Protein AF-A0A7S3WXL8-F1 (afdb_monomer)

Secondary structure (DSSP, 8-state):
-HHHHHHHHHHHHTT--HHHHTTEEEEE--------S-S----S-------TT-GGGGTTEEEEE-PPTTGGGTS-HHHHHHHHHHHHHHHHHHHHHHHHHHHHHHHHHTSS--

Sequence (114 aa):
GQLTLSLHEVLVDAGISKDHASRFSFELLPAAPTQPAGSVQLLAGQDVPLDSANVRAFNSLKLTYSPPWPLQLIFSATALAKQQQIFALLLRLRRAKWCLESLHLGRIGSGNGS

Nearest PDB structures (foldseek):
  9g3z-assembly1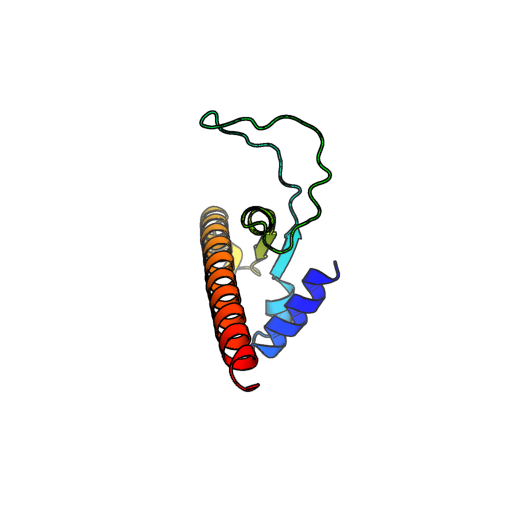_J  TM=8.633E-01  e=1.941E-02  Sus scrofa
  7qj9-assembly1_C  TM=8.161E-01  e=2.704E-01  Homo sapiens
  5flz-assembly1_A  TM=7.800E-01  e=2.704E-01  Saccharomyces cerevisiae
  6v6s-assembly1_I  TM=7.773E-01  e=4.055E-01  Homo sapiens

Radius of gyration: 18.98 Å; Cα contacts (8 Å, |Δi|>4): 58; chains: 1; bounding box: 40×44×55 Å

Mean predicted aligned error: 13.59 Å

Foldseek 3Di:
DVVLVVQLVVCVVVVHDSVQSNQKDKFQADPDPPDDDDDDDDDDDDPPPVPVPDLCSLVRIFIGGDDDPPCCVVDDPVNRVVVRVVVSVVVSVVVVVVVVVVVVVVVVVVPPDD

Solvent-accessible surface area (backbone atoms only — not comparable to full-atom values): 7140 Å² total; per-residue (Å²): 109,73,69,39,53,56,45,32,52,52,35,38,75,72,70,39,55,67,80,60,28,69,31,49,43,66,45,76,47,78,79,69,90,81,78,76,94,77,87,81,89,79,80,84,90,68,89,70,69,85,54,90,78,48,78,66,68,52,74,23,56,41,72,47,76,61,67,58,86,71,52,48,80,74,56,43,71,67,57,53,53,52,51,40,55,50,50,47,50,51,52,53,50,55,47,54,51,50,54,51,51,50,53,53,53,55,56,63,72,70,69,84,82,130

pLDDT: mean 70.21, std 16.21, range [37.5, 87.81]

InterPro domains:
  IPR007259 Gamma-tubulin complex component protein [PTHR19302] (23-102)
  IPR040457 Gamma tubulin complex component, C-terminal [PF04130] (41-104)
  IPR042241 Gamma tubulin complex component, C-terminal domain superfamily [G3DSA:1.20.120.1900] (1-110)

Structure (mmCIF, N/CA/C/O backbone):
data_AF-A0A7S3WXL8-F1
#
_entry.id   AF-A0A7S3WXL8-F1
#
loop_
_atom_site.group_PDB
_atom_site.id
_atom_site.type_symbol
_atom_site.label_atom_id
_atom_site.label_alt_id
_atom_site.label_comp_id
_atom_site.label_asym_id
_atom_site.label_entity_id
_atom_site.label_seq_id
_atom_site.pdbx_PDB_ins_code
_atom_site.Cartn_x
_atom_site.Cartn_y
_atom_site.Cartn_z
_atom_site.occupancy
_atom_site.B_iso_or_equiv
_atom_site.auth_seq_id
_atom_site.auth_comp_id
_atom_site.auth_asym_id
_atom_site.auth_atom_id
_atom_site.pdbx_PDB_model_num
ATOM 1 N N . GLY A 1 1 ? -14.947 5.741 -7.201 1.00 59.94 1 GLY A N 1
ATOM 2 C CA . GLY A 1 1 ? -14.080 6.110 -8.339 1.00 59.94 1 GLY A CA 1
ATOM 3 C C . GLY A 1 1 ? -13.446 4.858 -8.911 1.00 59.94 1 GLY A C 1
ATOM 4 O O . GLY A 1 1 ? -13.263 3.906 -8.165 1.00 59.94 1 GLY A O 1
ATOM 5 N N . GLN A 1 2 ? -13.129 4.839 -10.207 1.00 67.38 2 GLN A N 1
ATOM 6 C CA . GLN A 1 2 ? -12.588 3.661 -10.910 1.00 67.38 2 GLN A CA 1
ATOM 7 C C . GLN A 1 2 ? -11.348 3.063 -10.212 1.00 67.38 2 GLN A C 1
ATOM 9 O O . GLN A 1 2 ? -11.266 1.856 -10.032 1.00 67.38 2 GLN A O 1
ATOM 14 N N . LEU A 1 3 ? -10.459 3.919 -9.691 1.00 69.69 3 LEU A N 1
ATOM 15 C CA . LEU A 1 3 ? -9.276 3.541 -8.901 1.00 69.69 3 LEU A CA 1
ATOM 16 C C . LEU A 1 3 ? -9.594 2.712 -7.649 1.00 69.69 3 LEU A C 1
ATOM 18 O O . LEU A 1 3 ? -8.879 1.768 -7.329 1.00 69.69 3 LEU A O 1
ATOM 22 N N . THR A 1 4 ? -10.663 3.062 -6.935 1.00 73.88 4 THR A N 1
ATOM 23 C CA . THR A 1 4 ? -11.073 2.354 -5.717 1.00 73.88 4 THR A CA 1
ATOM 24 C C . THR A 1 4 ? -11.539 0.935 -6.039 1.00 73.88 4 THR A C 1
ATOM 26 O O . THR A 1 4 ? -11.260 0.018 -5.276 1.00 73.88 4 THR A O 1
ATOM 29 N N . LEU A 1 5 ? -12.207 0.752 -7.184 1.00 76.06 5 LEU A N 1
ATOM 30 C CA . LEU A 1 5 ? -12.680 -0.556 -7.642 1.00 76.06 5 LEU A CA 1
ATOM 31 C C . LEU A 1 5 ? -11.522 -1.436 -8.115 1.00 76.06 5 LEU A C 1
ATOM 33 O O . LEU A 1 5 ? -11.418 -2.574 -7.674 1.00 76.06 5 LEU A O 1
ATOM 37 N N . SER A 1 6 ? -10.610 -0.892 -8.926 1.00 79.25 6 SER A N 1
ATOM 38 C CA . SER A 1 6 ? -9.424 -1.636 -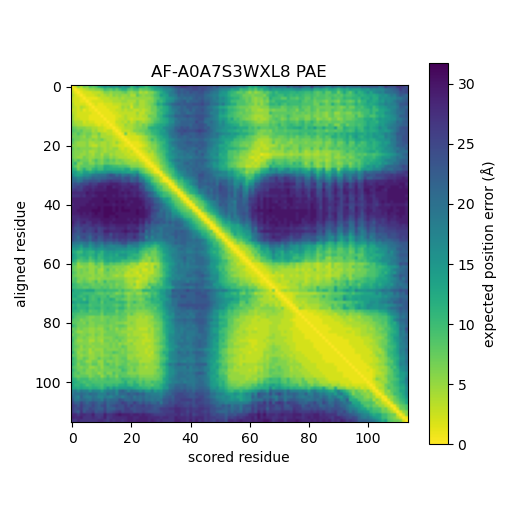9.369 1.00 79.25 6 SER A CA 1
ATOM 39 C C . SER A 1 6 ? -8.545 -2.062 -8.196 1.00 79.25 6 SER A C 1
ATOM 41 O O . SER A 1 6 ? -7.988 -3.152 -8.197 1.00 79.25 6 SER A O 1
ATOM 43 N N . LEU A 1 7 ? -8.421 -1.226 -7.163 1.00 76.38 7 LEU A N 1
ATOM 44 C CA . LEU A 1 7 ? -7.678 -1.620 -5.976 1.00 76.38 7 LEU A CA 1
ATOM 45 C C . LEU A 1 7 ? -8.409 -2.676 -5.151 1.00 76.38 7 LEU A C 1
ATOM 47 O O . LEU A 1 7 ? -7.759 -3.569 -4.624 1.00 76.38 7 LEU A O 1
ATOM 51 N N . HIS A 1 8 ? -9.732 -2.579 -5.024 1.00 80.62 8 HIS A N 1
ATOM 52 C CA . HIS A 1 8 ? -10.522 -3.605 -4.343 1.00 80.62 8 HIS A CA 1
ATOM 53 C C . HIS A 1 8 ? -10.268 -4.981 -4.960 1.00 80.62 8 HIS A C 1
ATOM 55 O O . HIS A 1 8 ? -9.946 -5.917 -4.235 1.00 80.62 8 H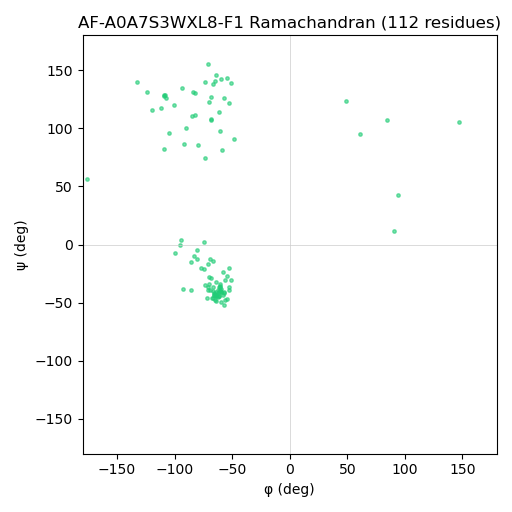IS A O 1
ATOM 61 N N . GLU A 1 9 ? -10.298 -5.058 -6.289 1.00 83.38 9 GLU A N 1
ATOM 62 C CA . GLU A 1 9 ? -9.984 -6.265 -7.052 1.00 83.38 9 GLU A CA 1
ATOM 63 C C . GLU A 1 9 ? -8.555 -6.755 -6.777 1.00 83.38 9 GLU A C 1
ATOM 65 O O . GLU A 1 9 ? -8.365 -7.889 -6.349 1.00 83.38 9 GLU A O 1
ATOM 70 N N . VAL A 1 10 ? -7.559 -5.868 -6.860 1.00 84.06 10 VAL A N 1
ATOM 71 C CA . VA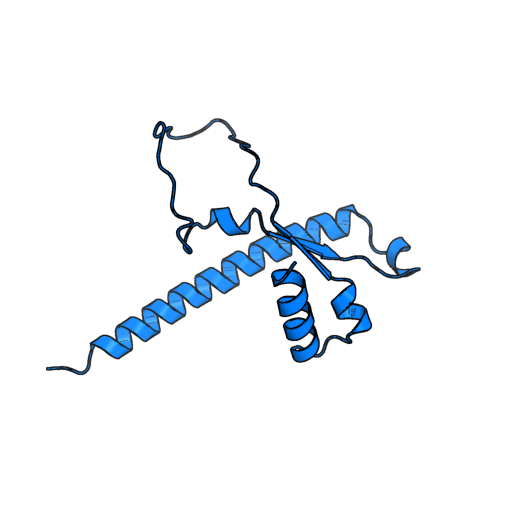L A 1 10 ? -6.155 -6.211 -6.573 1.00 84.06 10 VAL A CA 1
ATOM 72 C C . VAL A 1 10 ? -5.940 -6.674 -5.126 1.00 84.06 10 VAL A C 1
ATOM 74 O O . VAL A 1 10 ? -5.115 -7.550 -4.875 1.00 84.06 10 VAL A O 1
ATOM 77 N N . LEU A 1 11 ? -6.643 -6.095 -4.150 1.00 82.31 11 LEU A N 1
ATOM 78 C CA . LEU A 1 11 ? -6.553 -6.529 -2.754 1.00 82.31 11 LEU A CA 1
ATOM 79 C C . LEU A 1 11 ? -7.173 -7.914 -2.562 1.00 82.31 11 LEU A C 1
ATOM 81 O O . LEU A 1 11 ? -6.624 -8.720 -1.811 1.00 82.31 11 LEU A O 1
ATOM 85 N N . VAL A 1 12 ? -8.289 -8.186 -3.239 1.00 85.94 12 VAL A N 1
ATOM 86 C CA . VAL A 1 12 ? -8.927 -9.506 -3.233 1.00 85.94 12 VAL A CA 1
ATOM 87 C C . VAL A 1 12 ? -8.004 -10.546 -3.864 1.00 85.94 12 VAL A C 1
ATOM 89 O O . VAL A 1 12 ? -7.784 -11.596 -3.261 1.00 85.94 12 VAL A O 1
ATOM 92 N N . ASP A 1 13 ? -7.378 -10.222 -4.994 1.00 86.12 13 ASP A N 1
ATOM 93 C CA . ASP A 1 13 ? -6.395 -11.086 -5.658 1.00 86.12 13 ASP A CA 1
ATOM 94 C C . ASP A 1 13 ? -5.142 -11.315 -4.800 1.00 86.12 13 ASP A C 1
ATOM 96 O O . ASP A 1 13 ? -4.553 -12.395 -4.814 1.00 86.12 13 ASP A O 1
ATOM 100 N N . ALA A 1 14 ? -4.752 -10.324 -3.993 1.00 83.00 14 ALA A N 1
ATOM 101 C CA . ALA A 1 14 ? -3.667 -10.442 -3.020 1.00 83.00 14 ALA A CA 1
ATOM 102 C C . ALA A 1 14 ? -4.040 -11.274 -1.773 1.00 83.00 14 ALA A C 1
ATOM 104 O O . ALA A 1 14 ? -3.217 -11.414 -0.865 1.00 83.00 14 ALA A O 1
ATOM 105 N N . GLY A 1 15 ? -5.259 -11.823 -1.709 1.00 81.06 15 GLY A N 1
ATOM 106 C CA . GLY A 1 15 ? -5.728 -12.693 -0.631 1.00 81.06 15 GLY A CA 1
ATOM 107 C C . GLY A 1 15 ? -6.407 -11.966 0.533 1.00 81.06 15 GLY A C 1
ATOM 108 O O . GLY A 1 15 ? -6.641 -12.573 1.579 1.00 81.06 15 GLY A O 1
ATOM 109 N N . ILE A 1 16 ? -6.738 -10.678 0.389 1.00 83.25 16 ILE A N 1
ATOM 110 C CA . ILE A 1 16 ? -7.515 -9.945 1.395 1.00 83.25 16 ILE A CA 1
ATOM 111 C C . ILE A 1 16 ? -9.008 -10.228 1.189 1.00 83.25 16 ILE A C 1
ATOM 113 O O . ILE A 1 16 ? -9.535 -10.080 0.090 1.00 83.25 16 ILE A O 1
ATOM 117 N N . SER A 1 17 ? -9.725 -10.592 2.258 1.00 83.81 17 SER A N 1
ATOM 118 C CA . SER A 1 17 ? -11.179 -10.808 2.190 1.00 83.81 17 SER A CA 1
ATOM 119 C C . SER A 1 17 ? -11.913 -9.582 1.626 1.00 83.81 17 SER A C 1
ATOM 121 O O . SER A 1 17 ? -11.573 -8.442 1.955 1.00 83.81 17 SER A O 1
ATOM 123 N N . LYS A 1 18 ? -12.967 -9.804 0.828 1.00 80.00 18 LYS A N 1
ATOM 124 C CA . LYS A 1 18 ? -13.785 -8.741 0.209 1.00 80.00 18 LYS A CA 1
ATOM 125 C C . LYS A 1 18 ? -14.303 -7.718 1.225 1.00 80.00 18 LYS A C 1
ATOM 127 O O . LYS A 1 18 ? -14.333 -6.522 0.922 1.00 80.00 18 LYS A O 1
ATOM 132 N N . ASP A 1 19 ? -14.647 -8.180 2.428 1.00 80.50 19 ASP A N 1
ATOM 133 C CA . ASP A 1 19 ? -15.137 -7.344 3.531 1.00 80.50 19 ASP A CA 1
ATOM 134 C C . ASP A 1 19 ? -14.065 -6.419 4.105 1.00 80.50 19 ASP A C 1
ATOM 136 O O . ASP A 1 19 ? -14.377 -5.343 4.611 1.00 80.50 19 ASP A O 1
ATOM 140 N N . HIS A 1 20 ? -12.800 -6.831 4.020 1.00 78.50 20 HIS A N 1
ATOM 141 C CA . HIS A 1 20 ? -11.650 -6.036 4.434 1.00 78.50 20 HIS A CA 1
ATOM 142 C C . HIS A 1 20 ? -11.185 -5.117 3.304 1.00 78.50 20 HIS A C 1
ATOM 144 O O . HIS A 1 20 ? -10.872 -3.955 3.551 1.00 78.50 20 HIS A O 1
ATOM 150 N N . ALA A 1 21 ? -11.196 -5.597 2.059 1.00 78.38 21 ALA A N 1
ATOM 151 C CA . ALA A 1 21 ? -10.836 -4.806 0.888 1.00 78.38 21 ALA A CA 1
ATOM 152 C C . ALA A 1 21 ? -11.757 -3.583 0.715 1.00 78.38 21 ALA A C 1
ATOM 154 O O . ALA A 1 21 ? -11.286 -2.506 0.356 1.00 78.38 21 ALA A O 1
ATOM 155 N N . SER A 1 22 ? -13.050 -3.702 1.044 1.00 82.56 22 SER A N 1
ATOM 156 C CA . SER A 1 22 ? -14.019 -2.591 0.964 1.00 82.56 22 SER A CA 1
ATOM 157 C C . SER A 1 22 ? -13.788 -1.480 1.997 1.00 82.56 22 SER A C 1
ATOM 159 O O . SER A 1 22 ? -14.359 -0.397 1.883 1.00 82.56 22 SER A O 1
ATOM 161 N N . ARG A 1 23 ? -12.934 -1.719 3.001 1.00 81.75 23 ARG A N 1
ATOM 162 C CA . ARG A 1 23 ? -12.572 -0.735 4.035 1.00 81.75 23 ARG A CA 1
ATOM 163 C C . ARG A 1 23 ? -11.471 0.216 3.601 1.00 81.75 23 ARG A C 1
ATOM 165 O O . ARG A 1 23 ? -11.199 1.184 4.313 1.00 81.75 23 ARG A O 1
ATOM 172 N N . PHE A 1 24 ? -10.838 -0.060 2.466 1.00 82.38 24 PHE A N 1
ATOM 173 C CA . PHE A 1 24 ? -9.843 0.810 1.871 1.00 82.38 24 PHE A CA 1
ATOM 174 C C . PHE A 1 24 ? -10.504 1.737 0.859 1.00 82.38 24 PHE A C 1
ATOM 176 O O . PHE A 1 24 ? -11.324 1.331 0.040 1.00 82.38 24 PHE A O 1
ATOM 183 N N . SER A 1 25 ? -10.144 3.011 0.914 1.00 81.31 25 SER A N 1
ATOM 184 C CA . SER A 1 25 ? -10.606 4.024 -0.026 1.00 81.31 25 SER A CA 1
ATOM 185 C C . SER A 1 25 ? -9.428 4.849 -0.514 1.00 81.31 25 SER A C 1
ATOM 187 O O . SER A 1 25 ? -8.526 5.173 0.258 1.00 81.31 25 SER A O 1
ATOM 189 N N . PHE A 1 26 ? -9.442 5.171 -1.805 1.00 78.81 26 PHE A N 1
ATOM 190 C CA . PHE A 1 26 ? -8.433 6.007 -2.444 1.00 78.81 26 PHE A CA 1
ATOM 191 C C . PHE A 1 26 ? -9.021 7.353 -2.803 1.00 78.81 26 PHE A C 1
ATOM 193 O O . PHE A 1 26 ? -10.026 7.426 -3.511 1.00 78.81 26 PHE A O 1
ATOM 200 N N . GLU A 1 27 ? -8.342 8.399 -2.362 1.00 78.12 27 GLU A N 1
ATOM 201 C CA . GLU A 1 27 ? -8.661 9.771 -2.717 1.00 78.12 27 GLU A CA 1
ATOM 202 C C . GLU A 1 27 ? -7.426 10.415 -3.334 1.00 78.12 27 GLU A C 1
ATOM 204 O O . GLU A 1 27 ? -6.318 10.318 -2.801 1.00 78.12 27 GLU A O 1
ATOM 209 N N . LEU A 1 28 ? -7.618 11.062 -4.482 1.00 69.62 28 LEU A N 1
ATOM 210 C CA . LEU A 1 28 ? -6.606 11.919 -5.073 1.00 69.62 28 LEU A CA 1
ATOM 211 C C . LEU A 1 28 ? -6.842 13.320 -4.508 1.00 69.62 28 LEU A C 1
ATOM 213 O O . LEU A 1 28 ? -7.766 14.014 -4.926 1.00 69.62 28 LEU A O 1
ATOM 217 N N . LEU A 1 29 ? -6.053 13.716 -3.513 1.00 67.25 29 LEU A N 1
ATOM 218 C CA . LEU A 1 29 ? -6.111 15.077 -3.006 1.00 67.25 29 LEU A CA 1
ATOM 219 C C . LEU A 1 29 ? -5.569 16.011 -4.097 1.00 67.25 29 LEU A C 1
ATOM 221 O O . LEU A 1 29 ? -4.446 15.790 -4.559 1.00 67.25 29 LEU A O 1
ATOM 225 N N . PRO A 1 30 ? -6.292 17.064 -4.511 1.00 55.44 30 PRO A N 1
ATOM 226 C CA . PRO A 1 30 ? -5.687 18.091 -5.342 1.00 55.44 30 PRO A CA 1
ATOM 227 C C . PRO A 1 30 ? -4.487 18.647 -4.572 1.00 55.44 30 PRO A C 1
ATOM 229 O O . PRO A 1 30 ? -4.608 18.998 -3.397 1.00 55.44 30 PRO A O 1
ATOM 232 N N . ALA A 1 31 ? -3.309 18.639 -5.197 1.00 51.34 31 ALA A N 1
ATOM 233 C CA . ALA A 1 31 ? -2.093 19.145 -4.580 1.00 51.34 31 ALA A CA 1
ATOM 234 C C . ALA A 1 31 ? -2.302 20.630 -4.252 1.00 51.34 31 ALA A C 1
ATOM 236 O O . ALA A 1 31 ? -2.199 21.485 -5.127 1.00 51.34 31 ALA A O 1
ATOM 237 N N . ALA A 1 32 ? -2.650 20.937 -3.002 1.00 44.28 32 ALA A N 1
ATOM 238 C CA . ALA A 1 32 ? -2.699 22.311 -2.539 1.00 44.28 32 ALA A CA 1
ATOM 239 C C . ALA A 1 32 ? -1.293 22.924 -2.697 1.00 44.28 32 ALA A C 1
ATOM 241 O O . ALA A 1 32 ? -0.296 22.227 -2.466 1.00 44.28 32 ALA A O 1
ATOM 242 N N . PRO A 1 33 ? -1.182 24.204 -3.089 1.00 44.09 33 PRO A N 1
ATOM 243 C CA . PRO A 1 33 ? 0.096 24.872 -3.287 1.00 44.09 33 PRO A CA 1
ATOM 244 C C . PRO A 1 33 ? 0.738 25.176 -1.929 1.00 44.09 33 PRO A C 1
ATOM 246 O O . PRO A 1 33 ? 0.743 26.308 -1.461 1.00 44.09 33 PRO A O 1
ATOM 249 N N . THR A 1 34 ? 1.272 24.167 -1.246 1.00 43.56 34 THR A N 1
ATOM 250 C CA . THR A 1 34 ? 2.097 24.389 -0.057 1.00 43.56 34 THR A CA 1
ATOM 251 C C . THR A 1 34 ? 3.549 24.469 -0.501 1.00 43.56 34 THR A C 1
ATOM 253 O O . THR A 1 34 ? 4.275 23.479 -0.561 1.00 43.56 34 THR A O 1
ATOM 256 N N . GLN A 1 35 ? 3.933 25.683 -0.882 1.00 48.47 35 GLN A N 1
ATOM 257 C CA . GLN A 1 35 ? 5.301 26.120 -1.113 1.00 48.47 35 GLN A CA 1
ATOM 258 C C . GLN A 1 35 ? 5.923 26.493 0.245 1.00 48.47 35 GLN A C 1
ATOM 260 O O . GLN A 1 35 ? 5.505 27.485 0.838 1.00 48.47 35 GLN A O 1
ATOM 265 N N . PRO A 1 36 ? 6.907 25.749 0.777 1.00 43.75 36 PRO A N 1
ATO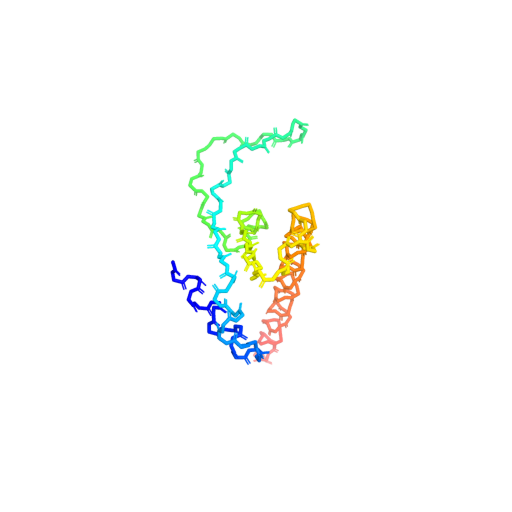M 266 C CA . PRO A 1 36 ? 7.828 26.301 1.758 1.00 43.75 36 PRO A CA 1
ATOM 267 C C . PRO A 1 36 ? 8.955 27.037 1.028 1.00 43.75 36 PRO A C 1
ATOM 269 O O . PRO A 1 36 ? 9.538 26.536 0.065 1.00 43.75 36 PRO A O 1
ATOM 272 N N . ALA A 1 37 ? 9.213 28.260 1.481 1.00 46.97 37 ALA A N 1
ATOM 273 C CA . ALA A 1 37 ? 10.256 29.145 0.994 1.00 46.97 37 ALA A CA 1
ATOM 274 C C . ALA A 1 37 ? 11.630 28.456 1.002 1.00 46.97 37 ALA A C 1
ATOM 276 O O . ALA A 1 37 ? 12.114 28.022 2.044 1.00 46.97 37 ALA A O 1
ATOM 277 N N . GLY A 1 38 ? 12.258 28.382 -0.170 1.00 45.97 38 GLY A N 1
ATOM 278 C CA . GLY A 1 38 ? 13.630 27.913 -0.320 1.00 45.97 38 GLY A CA 1
ATOM 279 C C . GLY A 1 38 ? 13.846 27.190 -1.642 1.00 45.97 38 GLY A C 1
ATOM 280 O O . GLY A 1 38 ? 13.481 26.030 -1.782 1.00 45.97 38 GLY A O 1
ATOM 281 N N . SER A 1 39 ? 14.519 27.873 -2.567 1.00 45.19 39 SER A N 1
ATOM 282 C CA . SER A 1 39 ? 15.113 27.394 -3.827 1.00 45.19 39 SER A CA 1
ATOM 283 C C . SER A 1 39 ? 14.222 27.297 -5.088 1.00 45.19 39 SER A C 1
ATOM 285 O O . SER A 1 39 ? 13.392 26.411 -5.260 1.00 45.19 39 SER A O 1
ATOM 287 N N . VAL A 1 40 ? 14.516 28.266 -5.969 1.00 40.88 40 VAL A N 1
ATOM 288 C CA . VAL A 1 40 ? 14.283 28.428 -7.418 1.00 40.88 40 VAL A CA 1
ATOM 289 C C . VAL A 1 40 ? 12.830 28.443 -7.909 1.00 40.88 40 VAL A C 1
ATOM 291 O O . VAL A 1 40 ? 12.229 27.423 -8.230 1.00 40.88 40 VAL A O 1
ATOM 294 N N . GLN A 1 41 ? 12.294 29.661 -8.043 1.00 48.94 41 GLN A N 1
ATOM 295 C CA . GLN A 1 41 ? 11.148 29.945 -8.904 1.00 48.94 41 GLN A CA 1
ATOM 296 C C . GLN A 1 41 ? 11.585 29.834 -10.368 1.00 48.94 41 GLN A C 1
ATOM 298 O O . GLN A 1 41 ? 12.472 30.566 -10.802 1.00 48.94 41 GLN A O 1
ATOM 303 N N . LEU A 1 42 ? 10.923 28.966 -11.129 1.00 39.25 42 LEU A N 1
ATOM 304 C CA . LEU A 1 42 ? 10.791 29.140 -12.570 1.00 39.25 42 LEU A CA 1
ATOM 305 C C . LEU A 1 42 ? 9.312 29.433 -12.830 1.00 39.25 42 LEU A C 1
ATOM 307 O O . LEU A 1 42 ? 8.423 28.695 -12.404 1.00 39.25 42 LEU A O 1
ATOM 311 N N . LEU A 1 43 ? 9.095 30.626 -13.368 1.00 40.34 43 LEU A N 1
ATOM 312 C CA . LEU A 1 43 ? 7.839 31.350 -13.440 1.00 40.34 43 LEU A CA 1
ATOM 313 C C . LEU A 1 43 ? 6.897 30.740 -14.490 1.00 40.34 43 LEU A C 1
ATOM 315 O O . LEU A 1 43 ? 7.335 30.418 -15.586 1.00 40.34 43 LEU A O 1
ATOM 319 N N . ALA A 1 44 ? 5.617 30.684 -14.118 1.00 46.62 44 ALA A N 1
ATOM 320 C CA . ALA A 1 44 ? 4.410 30.836 -14.935 1.00 46.62 44 ALA A CA 1
ATOM 321 C C . ALA A 1 44 ? 4.260 30.053 -16.257 1.00 46.62 44 ALA A C 1
ATOM 323 O O . ALA A 1 44 ? 4.956 30.285 -17.237 1.00 46.62 44 ALA A O 1
ATOM 324 N N . GLY A 1 45 ? 3.162 29.292 -16.326 1.00 39.31 45 GLY A N 1
ATOM 325 C CA . GLY A 1 45 ? 2.441 29.107 -17.587 1.00 39.31 45 GLY A CA 1
ATOM 326 C C . GLY A 1 45 ? 2.817 27.880 -18.404 1.00 39.31 45 GLY A C 1
ATOM 327 O O . GLY A 1 45 ? 2.885 27.970 -19.623 1.00 39.31 45 GLY A O 1
ATOM 328 N N . GLN A 1 46 ? 3.004 26.731 -17.761 1.00 37.50 46 GLN A N 1
ATOM 329 C CA . GLN A 1 46 ? 3.001 25.465 -18.479 1.00 37.50 46 GLN A CA 1
ATOM 330 C C . GLN A 1 46 ? 1.868 24.617 -17.914 1.00 37.50 46 GLN A C 1
ATOM 332 O O . GLN A 1 46 ? 1.898 24.258 -16.735 1.00 37.50 46 GLN A O 1
ATOM 337 N N . ASP A 1 47 ? 0.871 24.315 -18.747 1.00 40.75 47 ASP A N 1
ATOM 338 C CA . ASP A 1 47 ? 0.144 23.054 -18.662 1.00 40.75 47 ASP A CA 1
ATOM 339 C C . ASP A 1 47 ? 1.210 21.966 -18.572 1.00 40.75 47 ASP A C 1
ATOM 341 O O . ASP A 1 47 ? 1.756 21.539 -19.587 1.00 40.75 47 ASP A O 1
ATOM 345 N N . VAL A 1 48 ? 1.618 21.609 -17.352 1.00 45.91 48 VAL A N 1
ATOM 346 C CA . VAL A 1 48 ? 2.507 20.478 -17.144 1.00 45.91 48 VAL A CA 1
ATOM 347 C C . VAL A 1 48 ? 1.611 19.312 -17.521 1.00 45.91 48 VAL A C 1
ATOM 349 O O . VAL A 1 48 ? 0.661 19.038 -16.773 1.00 45.91 48 VAL A O 1
ATOM 352 N N . PRO A 1 49 ? 1.839 18.650 -18.675 1.00 42.25 49 PRO A N 1
ATOM 353 C CA . PRO A 1 49 ? 1.181 17.379 -18.912 1.00 42.25 49 PRO A CA 1
ATOM 354 C C . PRO A 1 49 ? 1.478 16.576 -17.655 1.00 42.25 49 PRO A C 1
ATOM 356 O O . PRO A 1 49 ? 2.571 16.717 -17.105 1.00 42.25 49 PRO A O 1
ATOM 359 N N . LEU A 1 50 ? 0.507 15.835 -17.127 1.00 44.75 50 LEU A N 1
ATOM 360 C CA . LEU A 1 50 ? 0.751 14.899 -16.037 1.00 44.75 50 LEU A CA 1
ATOM 361 C C . LEU A 1 50 ? 1.801 13.908 -16.538 1.00 44.75 50 LEU A C 1
ATOM 363 O O . LEU A 1 50 ? 1.467 12.828 -17.017 1.00 44.75 50 LEU A O 1
ATOM 367 N N . ASP A 1 51 ? 3.071 14.308 -16.484 1.00 43.69 51 ASP A N 1
ATOM 368 C CA . ASP A 1 51 ? 4.196 13.497 -16.838 1.00 43.69 51 ASP A CA 1
ATOM 369 C C . ASP A 1 51 ? 4.051 12.388 -15.848 1.00 43.69 51 ASP A C 1
ATOM 371 O O . ASP A 1 51 ? 4.107 12.580 -14.627 1.00 43.69 51 ASP A O 1
ATOM 375 N N . SER A 1 52 ? 3.769 11.220 -16.396 1.00 51.28 52 SER A N 1
ATOM 376 C CA . SER A 1 52 ? 3.520 10.037 -15.615 1.00 51.28 52 SER A CA 1
ATOM 377 C C . SER A 1 52 ? 4.682 9.821 -14.648 1.00 51.28 52 SER A C 1
ATOM 379 O O . SER A 1 52 ? 4.453 9.183 -13.637 1.00 51.28 52 SER A O 1
ATOM 381 N N . ALA A 1 53 ? 5.869 10.402 -14.894 1.00 50.78 53 ALA A N 1
ATOM 382 C CA . ALA A 1 53 ? 7.085 10.472 -14.082 1.00 50.78 53 ALA A CA 1
ATOM 383 C C . ALA A 1 53 ? 7.154 11.525 -12.946 1.00 50.78 53 ALA A C 1
ATOM 385 O O . ALA A 1 53 ? 8.135 11.509 -12.198 1.00 50.78 53 ALA A O 1
ATOM 386 N N . ASN A 1 54 ? 6.179 12.421 -12.756 1.00 59.31 54 ASN A N 1
ATOM 387 C CA . ASN A 1 54 ? 6.273 13.436 -11.704 1.00 59.31 54 ASN A CA 1
ATOM 388 C C . ASN A 1 54 ? 6.187 12.780 -10.315 1.00 59.31 54 ASN A C 1
ATOM 390 O O . ASN A 1 54 ? 5.126 12.358 -9.855 1.00 59.31 54 ASN A O 1
ATOM 394 N N . VAL A 1 55 ? 7.324 12.722 -9.617 1.00 58.31 55 VAL A N 1
ATOM 395 C CA . VAL A 1 55 ? 7.465 12.151 -8.266 1.00 58.31 55 VAL A CA 1
ATOM 396 C C . VAL A 1 55 ? 6.481 12.789 -7.275 1.00 58.31 55 VAL A C 1
ATOM 398 O O . VAL A 1 55 ? 6.050 12.136 -6.323 1.00 58.31 55 VAL A O 1
ATOM 401 N N . ARG A 1 56 ? 6.067 14.043 -7.515 1.00 61.97 56 ARG A N 1
ATOM 402 C CA . ARG A 1 56 ? 5.087 14.746 -6.677 1.00 61.97 56 ARG A CA 1
ATOM 403 C C . ARG A 1 56 ? 3.640 14.308 -6.910 1.00 61.97 56 ARG A C 1
ATOM 405 O O . ARG A 1 56 ? 2.838 14.484 -6.000 1.00 61.97 56 ARG A O 1
ATOM 412 N N . ALA A 1 57 ? 3.310 13.683 -8.042 1.00 63.06 57 ALA A N 1
ATOM 413 C CA . ALA A 1 57 ? 1.960 13.180 -8.325 1.00 63.06 57 ALA A CA 1
ATOM 414 C C . ALA A 1 57 ? 1.541 12.014 -7.406 1.00 63.06 57 ALA A C 1
ATOM 416 O O . ALA A 1 57 ? 0.366 11.686 -7.319 1.00 63.06 57 ALA A O 1
ATOM 417 N N . PHE A 1 58 ? 2.482 11.398 -6.681 1.00 64.94 58 PHE A N 1
ATOM 418 C CA . PHE A 1 58 ? 2.171 10.403 -5.646 1.00 64.94 58 PHE A CA 1
ATOM 419 C C . PHE A 1 58 ? 1.874 11.016 -4.284 1.00 64.94 58 PHE A C 1
ATOM 421 O O . PHE A 1 58 ? 1.332 10.339 -3.416 1.00 64.94 58 PHE A O 1
ATOM 428 N N . ASN A 1 59 ? 2.206 12.292 -4.081 1.00 64.12 59 ASN A N 1
ATOM 429 C CA . ASN A 1 59 ? 1.927 12.983 -2.823 1.00 64.12 59 ASN A CA 1
ATOM 430 C C . ASN A 1 59 ? 0.445 13.328 -2.682 1.00 64.12 59 ASN A C 1
ATOM 432 O O . ASN A 1 59 ? -0.025 13.530 -1.568 1.00 64.12 59 ASN A O 1
ATOM 436 N N . SER A 1 60 ? -0.279 13.379 -3.799 1.00 71.69 60 SER A N 1
ATOM 437 C CA . SER A 1 60 ? -1.728 13.537 -3.837 1.00 71.69 60 SER A CA 1
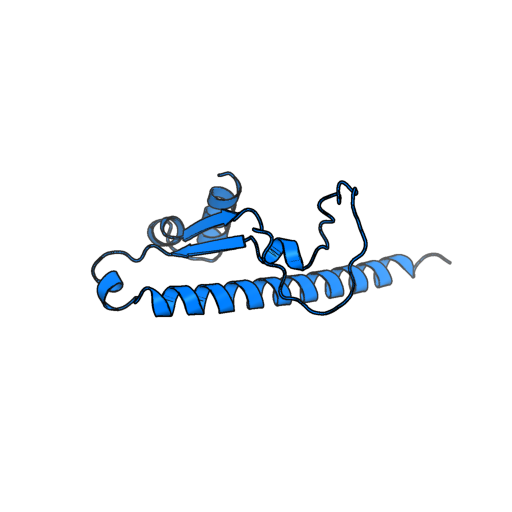ATOM 438 C C . SER A 1 60 ? -2.480 12.229 -3.593 1.00 71.69 60 SER A C 1
ATOM 440 O O . SER A 1 60 ? -3.682 12.275 -3.359 1.00 71.69 60 SER A O 1
ATOM 442 N N . LEU A 1 61 ? -1.824 11.061 -3.622 1.00 76.88 61 LEU A N 1
ATOM 443 C CA . LEU A 1 61 ? -2.513 9.784 -3.453 1.00 76.88 61 LEU A CA 1
ATOM 444 C C . LEU A 1 61 ? -2.680 9.445 -1.966 1.00 76.88 61 LEU A C 1
ATOM 446 O O . LEU A 1 61 ? -1.712 9.131 -1.265 1.00 76.88 61 LEU A O 1
ATOM 450 N N . LYS A 1 62 ? -3.923 9.482 -1.486 1.00 82.19 62 LYS A N 1
ATOM 451 C CA . LYS A 1 62 ? -4.274 9.159 -0.106 1.00 82.19 62 LYS A CA 1
ATOM 452 C C . LYS A 1 62 ? -4.989 7.817 -0.022 1.00 82.19 62 LYS A C 1
ATOM 454 O O . LYS A 1 62 ? -5.997 7.617 -0.695 1.00 82.19 62 LYS A O 1
ATOM 459 N N . LEU A 1 63 ? -4.472 6.926 0.824 1.00 83.81 63 LEU A N 1
ATOM 460 C CA . LEU A 1 63 ? -5.138 5.691 1.210 1.00 83.81 63 LEU A CA 1
ATOM 461 C C . LEU A 1 63 ? -5.774 5.885 2.586 1.00 83.81 63 LEU A C 1
ATOM 463 O O . LEU A 1 63 ? -5.103 6.168 3.577 1.00 83.81 63 LEU A O 1
ATOM 467 N N . THR A 1 64 ? -7.087 5.725 2.646 1.00 84.56 64 THR A N 1
ATOM 468 C CA . THR A 1 64 ? -7.855 5.803 3.885 1.00 84.56 64 THR A CA 1
ATOM 469 C C . THR A 1 64 ? -8.332 4.405 4.246 1.00 84.56 64 THR A C 1
ATOM 471 O O . THR A 1 64 ? -8.916 3.715 3.413 1.00 84.56 64 THR A O 1
ATOM 474 N N . TYR A 1 65 ? -8.084 3.988 5.487 1.00 84.31 65 TYR A N 1
ATOM 475 C CA . TYR A 1 65 ? -8.603 2.742 6.044 1.00 84.31 65 TYR A CA 1
ATOM 476 C C . TYR A 1 65 ? -9.688 3.060 7.073 1.00 84.31 65 TYR A C 1
ATOM 478 O O . TYR A 1 65 ? -9.474 3.874 7.970 1.00 84.31 65 TYR A O 1
ATOM 486 N N . SER A 1 66 ? -10.855 2.433 6.937 1.00 85.12 66 SER A N 1
ATOM 487 C CA . SER A 1 66 ? -11.955 2.548 7.897 1.00 85.12 66 SER A CA 1
ATOM 488 C C . SER A 1 66 ? -12.047 1.267 8.735 1.00 85.12 66 SER A C 1
ATOM 490 O O . SER A 1 66 ? -12.639 0.283 8.281 1.00 85.12 66 SER A O 1
ATOM 492 N N . PRO A 1 67 ? -11.442 1.224 9.938 1.00 82.12 67 PRO A N 1
ATOM 493 C CA . PRO A 1 67 ? -11.484 0.030 10.769 1.00 82.12 67 PRO A CA 1
ATOM 494 C C . PRO A 1 67 ? -12.922 -0.273 11.223 1.00 82.12 67 PRO A C 1
ATOM 496 O O . PRO A 1 67 ? -13.662 0.653 11.571 1.00 82.12 67 PRO A O 1
ATOM 499 N N . PRO A 1 68 ? -13.336 -1.553 11.261 1.00 83.56 68 PRO A N 1
ATOM 500 C CA . PRO A 1 68 ? -14.614 -1.934 11.846 1.00 83.56 68 PRO A CA 1
ATOM 501 C C . PRO A 1 68 ? -14.573 -1.785 13.372 1.00 83.56 68 PRO A C 1
ATOM 503 O O . PRO A 1 68 ? -13.515 -1.838 14.001 1.00 83.56 68 PRO A O 1
ATOM 506 N N . TRP A 1 69 ? -15.733 -1.606 13.993 1.00 78.62 69 TRP A N 1
ATOM 507 C CA . TRP A 1 69 ? -15.842 -1.683 15.448 1.00 78.62 69 TRP A CA 1
ATOM 508 C C . TRP A 1 69 ? -15.556 -3.128 15.910 1.00 78.62 69 TRP A C 1
ATOM 510 O O . TRP A 1 69 ? -16.006 -4.056 15.237 1.00 78.62 69 TRP A O 1
ATOM 520 N N . PRO A 1 70 ? -14.807 -3.368 17.005 1.00 84.38 70 PRO A N 1
ATOM 521 C CA . PRO A 1 70 ? -14.255 -2.410 17.969 1.00 84.38 70 PRO A CA 1
ATOM 522 C C . PRO A 1 70 ? -12.812 -1.974 17.668 1.00 84.38 70 PRO A C 1
ATOM 524 O O . PRO A 1 70 ? -12.229 -1.226 18.450 1.00 84.38 70 PRO A O 1
ATOM 527 N N . LEU A 1 71 ? -12.215 -2.406 16.551 1.00 82.06 71 LEU A N 1
ATOM 528 C CA . LEU A 1 71 ? -10.824 -2.087 16.199 1.00 82.06 71 LEU A CA 1
ATOM 529 C C . LEU A 1 71 ? -10.567 -0.574 16.118 1.00 82.06 71 LEU A C 1
ATOM 531 O O . LEU A 1 71 ? -9.445 -0.140 16.356 1.00 82.06 71 LEU A O 1
ATOM 535 N N . GLN A 1 72 ? -11.602 0.233 15.875 1.00 80.00 72 GLN A N 1
ATOM 536 C CA . GLN A 1 72 ? -11.556 1.698 15.982 1.00 80.00 72 GLN A CA 1
ATOM 537 C C . GLN A 1 72 ? -10.992 2.207 17.320 1.00 80.00 72 GLN A C 1
ATOM 539 O O . GLN A 1 72 ? -10.363 3.258 17.346 1.00 80.00 72 GLN A O 1
ATOM 544 N N . LEU A 1 73 ? -11.174 1.464 18.418 1.00 79.94 73 LEU A N 1
ATOM 545 C CA . LEU A 1 73 ? -10.644 1.822 19.740 1.00 79.94 73 LEU A CA 1
ATOM 546 C C . LEU A 1 73 ? -9.117 1.685 19.819 1.00 79.94 73 LEU A C 1
ATOM 548 O O . LEU A 1 73 ? -8.471 2.379 20.597 1.00 79.94 73 LEU A O 1
ATOM 552 N N . ILE A 1 74 ? -8.545 0.787 19.016 1.00 83.50 74 ILE A N 1
ATOM 553 C CA . ILE A 1 74 ? -7.104 0.504 18.973 1.00 83.50 74 ILE A CA 1
ATOM 554 C C . ILE A 1 74 ? -6.435 1.360 17.891 1.00 83.50 74 ILE A C 1
ATOM 556 O O . ILE A 1 74 ? -5.331 1.876 18.071 1.00 83.50 74 ILE A O 1
ATOM 560 N N . PHE A 1 75 ? -7.116 1.536 16.759 1.00 82.25 75 PHE A N 1
ATOM 561 C CA . PHE A 1 75 ? -6.649 2.335 15.637 1.00 82.25 75 PHE A CA 1
ATOM 562 C C . PHE A 1 75 ? -6.885 3.826 15.883 1.00 82.25 75 PHE A C 1
ATOM 564 O O . PHE A 1 75 ? -7.870 4.411 15.435 1.00 82.25 75 PHE A O 1
ATOM 571 N N . SER A 1 76 ? -5.935 4.464 16.566 1.00 83.25 76 SER A N 1
ATOM 572 C CA . SER A 1 76 ? -5.950 5.915 16.720 1.00 83.25 76 SER A CA 1
ATOM 573 C C . SER A 1 76 ? -5.782 6.618 15.366 1.00 83.25 76 SER A C 1
ATOM 575 O O . SER A 1 76 ? -5.034 6.176 14.487 1.00 83.25 76 SER A O 1
ATOM 577 N N . ALA A 1 77 ? -6.427 7.776 15.208 1.00 81.56 77 ALA A N 1
ATOM 578 C CA . ALA A 1 77 ? -6.282 8.599 14.005 1.00 81.56 77 ALA A CA 1
ATOM 579 C C . ALA A 1 77 ? -4.812 8.980 13.729 1.00 81.56 77 ALA A C 1
ATOM 581 O O . ALA A 1 77 ? -4.394 9.095 12.577 1.00 81.56 77 ALA A O 1
ATOM 582 N N . THR A 1 78 ? -4.001 9.119 14.783 1.00 85.00 78 THR A N 1
ATOM 583 C CA . THR A 1 78 ? -2.566 9.410 14.674 1.00 85.00 78 THR A CA 1
ATOM 584 C C . THR A 1 78 ? -1.768 8.221 14.138 1.00 85.00 78 THR A C 1
ATOM 586 O O . THR A 1 78 ? -0.841 8.421 13.352 1.00 85.00 78 THR A O 1
ATOM 589 N N . ALA A 1 79 ? -2.131 6.988 14.506 1.00 85.38 79 ALA A N 1
ATOM 590 C CA . ALA A 1 79 ? -1.517 5.782 13.961 1.00 85.38 79 ALA A CA 1
ATOM 591 C C . ALA A 1 79 ? -1.836 5.623 12.469 1.00 85.38 79 ALA A C 1
ATOM 593 O O . ALA A 1 79 ? -0.916 5.424 11.674 1.00 85.38 79 ALA A O 1
ATOM 594 N N . LEU A 1 80 ? -3.101 5.815 12.070 1.00 85.06 80 LEU A N 1
ATOM 595 C CA . LEU A 1 80 ? -3.490 5.794 10.655 1.00 85.06 80 LEU A CA 1
ATOM 596 C C . LEU A 1 80 ? -2.763 6.864 9.832 1.00 85.06 80 LEU A C 1
ATOM 598 O O . LEU A 1 80 ? -2.308 6.584 8.724 1.00 85.06 80 LEU A O 1
ATOM 602 N N . ALA A 1 81 ? -2.594 8.073 10.373 1.00 84.75 81 ALA A N 1
ATOM 603 C CA . ALA A 1 81 ? -1.854 9.133 9.690 1.00 84.75 81 ALA A CA 1
ATOM 604 C C . ALA A 1 81 ? -0.382 8.750 9.443 1.00 84.75 81 ALA A C 1
ATOM 606 O O . ALA A 1 81 ? 0.142 8.978 8.351 1.00 84.75 81 ALA A O 1
ATOM 607 N N . LYS A 1 82 ? 0.281 8.112 10.420 1.00 86.94 82 LYS A N 1
ATOM 608 C CA . LYS A 1 82 ? 1.653 7.597 10.253 1.00 86.94 82 LYS A CA 1
ATOM 609 C C . LYS A 1 82 ? 1.717 6.464 9.230 1.00 86.94 82 LYS A C 1
ATOM 611 O O . LYS A 1 82 ? 2.614 6.445 8.391 1.00 86.94 82 LYS A O 1
ATOM 616 N N . GLN A 1 83 ? 0.752 5.546 9.255 1.00 87.31 83 GLN A N 1
ATOM 617 C CA . GLN A 1 83 ? 0.661 4.472 8.263 1.00 87.31 83 GLN A CA 1
ATOM 618 C C . GLN A 1 83 ? 0.491 5.026 6.846 1.00 87.31 83 GLN A C 1
ATOM 620 O O . GLN A 1 83 ? 1.147 4.545 5.926 1.00 87.31 83 GLN A O 1
ATOM 625 N N . GLN A 1 84 ? -0.298 6.087 6.675 1.00 85.50 84 GLN A N 1
ATOM 626 C CA . GLN A 1 84 ? -0.441 6.763 5.388 1.00 85.50 84 GLN A CA 1
ATOM 627 C C . GLN A 1 84 ? 0.883 7.372 4.891 1.00 85.50 84 GLN A C 1
ATOM 629 O O . GLN A 1 84 ? 1.194 7.289 3.702 1.00 85.50 84 GLN A O 1
ATOM 634 N N . GLN A 1 85 ? 1.702 7.949 5.777 1.00 84.50 85 GLN A N 1
ATOM 635 C CA . GLN A 1 85 ? 3.033 8.450 5.402 1.00 84.50 85 GLN A CA 1
ATOM 636 C C . GLN A 1 85 ? 3.958 7.319 4.931 1.00 84.50 85 GLN A C 1
ATOM 638 O O . GLN A 1 85 ? 4.649 7.461 3.920 1.00 84.50 85 GLN A O 1
ATOM 643 N N . ILE A 1 86 ? 3.938 6.182 5.633 1.00 87.81 86 ILE A N 1
ATOM 644 C CA . ILE A 1 86 ? 4.707 4.986 5.263 1.00 87.81 86 ILE A CA 1
ATOM 645 C C . ILE A 1 86 ? 4.223 4.437 3.918 1.00 87.81 86 ILE A C 1
ATOM 647 O O . ILE A 1 86 ? 5.039 4.140 3.048 1.00 87.81 86 ILE A O 1
ATOM 651 N N . PHE A 1 87 ? 2.908 4.352 3.712 1.00 85.62 87 PHE A N 1
ATOM 652 C CA . PHE A 1 87 ? 2.314 3.916 2.451 1.00 85.62 87 PHE A CA 1
ATOM 653 C C . PHE A 1 87 ? 2.795 4.774 1.273 1.00 85.62 87 PHE A C 1
ATOM 655 O O . PHE A 1 87 ? 3.264 4.235 0.270 1.00 85.62 87 PHE A O 1
ATOM 662 N N . ALA A 1 88 ? 2.767 6.102 1.416 1.00 82.94 88 ALA A N 1
ATOM 663 C CA . ALA A 1 88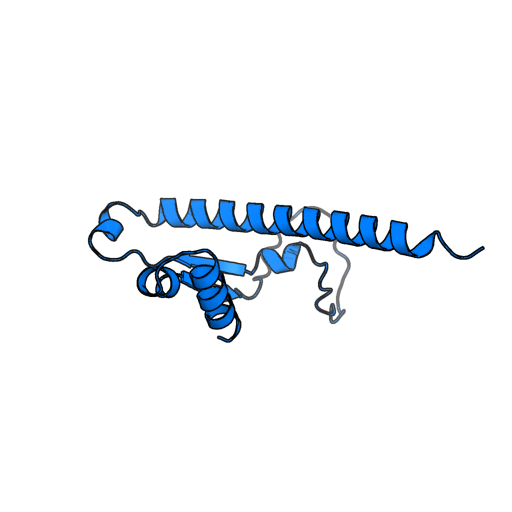 ? 3.259 7.012 0.385 1.00 82.94 88 ALA A CA 1
ATOM 664 C C . ALA A 1 88 ? 4.750 6.784 0.071 1.00 82.94 88 ALA A C 1
ATOM 666 O O . ALA A 1 88 ? 5.147 6.787 -1.095 1.00 82.94 88 ALA A O 1
ATOM 667 N N . LEU A 1 89 ? 5.582 6.541 1.091 1.00 84.31 89 LEU A N 1
ATOM 668 C CA . LEU A 1 89 ? 6.998 6.219 0.903 1.00 84.31 89 LEU A CA 1
ATOM 669 C C . LEU A 1 89 ? 7.193 4.895 0.148 1.00 84.31 89 LEU A C 1
ATOM 671 O O . LEU A 1 89 ? 7.945 4.850 -0.827 1.00 84.31 89 LEU A O 1
ATOM 675 N N . LEU A 1 90 ? 6.502 3.832 0.567 1.00 87.62 90 LEU A N 1
ATOM 676 C CA . LEU A 1 90 ? 6.573 2.516 -0.074 1.00 87.62 90 LEU A CA 1
ATOM 677 C C . LEU A 1 90 ? 6.135 2.576 -1.536 1.00 87.62 90 LEU A C 1
ATOM 679 O O . LEU A 1 90 ? 6.746 1.937 -2.390 1.00 87.62 90 LEU A O 1
ATOM 683 N N . LEU A 1 91 ? 5.116 3.377 -1.839 1.00 84.44 91 LEU A N 1
ATOM 684 C CA . LEU A 1 91 ? 4.632 3.557 -3.199 1.00 84.44 91 LEU A CA 1
ATOM 685 C C . LEU A 1 91 ? 5.684 4.229 -4.093 1.00 84.44 91 LEU A C 1
ATOM 687 O O . LEU A 1 91 ? 5.926 3.769 -5.211 1.00 84.44 91 LEU A O 1
ATOM 691 N N . ARG A 1 92 ? 6.374 5.259 -3.582 1.00 82.31 92 ARG A N 1
ATOM 692 C CA . ARG A 1 92 ? 7.498 5.899 -4.289 1.00 82.31 92 ARG A CA 1
ATOM 693 C C . ARG A 1 92 ? 8.639 4.914 -4.537 1.00 82.31 92 ARG A C 1
ATOM 695 O O . ARG A 1 92 ? 9.160 4.869 -5.647 1.00 82.31 92 ARG A O 1
ATOM 702 N N . LEU A 1 93 ? 9.003 4.109 -3.537 1.00 85.81 93 LEU A N 1
ATOM 703 C CA . LEU A 1 93 ? 10.068 3.109 -3.661 1.00 85.81 93 LEU A CA 1
ATOM 704 C C . LEU A 1 93 ? 9.709 2.015 -4.667 1.00 85.81 93 LEU A C 1
ATOM 706 O O . LEU A 1 93 ? 10.507 1.713 -5.553 1.00 85.81 93 LEU A O 1
ATOM 710 N N . ARG A 1 94 ? 8.496 1.456 -4.575 1.00 86.50 94 ARG A N 1
ATOM 711 C CA . ARG A 1 94 ? 8.003 0.439 -5.513 1.00 86.50 94 ARG A CA 1
ATOM 712 C C . ARG A 1 94 ? 8.029 0.959 -6.944 1.00 86.50 94 ARG A C 1
ATOM 714 O O . ARG A 1 94 ? 8.447 0.244 -7.848 1.00 86.50 94 ARG A O 1
ATOM 721 N N . ARG A 1 95 ? 7.633 2.215 -7.142 1.00 80.88 95 ARG A N 1
ATOM 722 C CA . ARG A 1 95 ? 7.697 2.859 -8.447 1.00 80.88 95 ARG A CA 1
ATOM 723 C C . ARG A 1 95 ? 9.131 3.095 -8.917 1.00 80.88 95 ARG A C 1
ATOM 725 O O . ARG A 1 95 ? 9.421 2.813 -10.070 1.00 80.88 95 ARG A O 1
ATOM 732 N N . ALA A 1 96 ? 10.016 3.608 -8.064 1.00 83.56 96 ALA A N 1
ATOM 733 C CA . ALA A 1 96 ? 11.418 3.826 -8.422 1.00 83.56 96 ALA A CA 1
ATOM 734 C C . ALA A 1 96 ? 12.084 2.514 -8.858 1.00 83.56 96 ALA A C 1
ATOM 736 O O . ALA A 1 96 ? 12.743 2.473 -9.895 1.00 83.56 96 ALA A O 1
ATOM 737 N N . LYS A 1 97 ? 11.821 1.430 -8.118 1.00 87.06 97 LYS A N 1
ATOM 738 C CA . LYS A 1 97 ? 12.221 0.072 -8.492 1.00 87.06 97 LYS A CA 1
ATOM 739 C C . LYS A 1 97 ? 11.663 -0.313 -9.866 1.00 87.06 97 LYS A C 1
ATOM 741 O O . LYS A 1 97 ? 12.441 -0.682 -10.734 1.00 87.06 97 LYS A O 1
ATOM 746 N N . TRP A 1 98 ? 10.357 -0.159 -10.087 1.00 84.50 98 TRP A N 1
ATOM 747 C CA . TRP A 1 98 ? 9.729 -0.484 -11.372 1.00 84.50 98 TRP A CA 1
ATOM 748 C C . TRP A 1 98 ? 10.295 0.335 -12.545 1.00 84.50 98 TRP A C 1
ATOM 750 O O . TRP A 1 98 ? 10.528 -0.213 -13.620 1.00 84.50 98 TRP A O 1
ATOM 760 N N . CYS A 1 99 ? 10.571 1.630 -12.351 1.00 80.56 99 CYS A N 1
ATOM 761 C CA . CYS A 1 99 ? 11.217 2.469 -13.362 1.00 80.56 99 CYS A CA 1
ATOM 762 C C . CYS A 1 99 ? 12.622 1.952 -13.699 1.00 80.56 99 CYS A C 1
ATOM 764 O O . CYS A 1 99 ? 12.970 1.850 -14.871 1.00 80.56 99 CYS A O 1
ATOM 766 N N . LEU A 1 100 ? 13.421 1.604 -12.685 1.00 82.75 100 LEU A N 1
ATOM 767 C CA . LEU A 1 100 ? 14.760 1.043 -12.883 1.00 82.75 100 LEU A CA 1
ATOM 768 C C . LEU A 1 100 ? 14.709 -0.312 -13.597 1.00 82.75 100 LEU A C 1
ATOM 770 O O . LEU A 1 100 ? 15.477 -0.530 -14.528 1.00 82.75 100 LEU A O 1
ATOM 774 N N . GLU A 1 101 ? 13.789 -1.194 -13.204 1.00 85.50 101 GLU A N 1
ATOM 775 C CA . GLU A 1 101 ? 13.569 -2.488 -13.860 1.00 85.50 101 GLU A CA 1
ATOM 776 C C . GLU A 1 101 ? 13.153 -2.305 -15.322 1.00 85.50 101 GLU A C 1
ATOM 778 O O . GLU A 1 101 ? 13.716 -2.951 -16.200 1.00 85.50 101 GLU A O 1
ATOM 783 N N . SER A 1 102 ? 12.240 -1.372 -15.602 1.00 79.50 102 SER A N 1
ATOM 784 C CA . SER A 1 102 ? 11.772 -1.076 -16.962 1.00 79.50 102 SER A CA 1
ATOM 785 C C . SER A 1 102 ? 12.891 -0.530 -17.852 1.00 79.50 102 SER A C 1
ATOM 787 O O . SER A 1 102 ? 13.021 -0.941 -19.003 1.00 79.50 102 SER A O 1
ATOM 789 N N . LEU A 1 103 ? 13.743 0.354 -17.320 1.00 78.88 103 LEU A N 1
ATOM 790 C CA . LEU A 1 103 ? 14.921 0.860 -18.034 1.00 78.88 103 LEU A CA 1
ATOM 791 C C . LEU A 1 103 ? 15.962 -0.242 -18.266 1.00 78.88 103 LEU A C 1
ATOM 793 O O . LEU A 1 103 ? 16.561 -0.311 -19.339 1.00 78.88 103 LEU A O 1
ATOM 797 N N . HIS A 1 104 ? 16.172 -1.118 -17.282 1.00 69.19 104 HIS A N 1
ATOM 798 C CA . HIS A 1 104 ? 17.097 -2.241 -17.403 1.00 69.19 104 HIS A CA 1
ATOM 799 C C . HIS A 1 104 ? 16.622 -3.247 -18.461 1.00 69.19 104 HIS A C 1
ATOM 801 O O . HIS A 1 104 ? 17.421 -3.671 -19.294 1.00 69.19 104 HIS A O 1
ATOM 807 N N . LEU A 1 105 ? 15.323 -3.569 -18.485 1.00 60.00 105 LEU A N 1
ATOM 808 C CA . LEU A 1 105 ? 14.712 -4.433 -19.500 1.00 60.00 105 LEU A CA 1
ATOM 809 C C . LEU A 1 105 ? 14.753 -3.795 -20.896 1.00 60.00 105 LEU A C 1
ATOM 811 O O . LEU A 1 105 ? 15.117 -4.462 -21.863 1.00 60.00 105 LEU A O 1
ATOM 815 N N . GLY A 1 106 ? 14.451 -2.497 -20.999 1.00 60.91 106 GLY A N 1
ATOM 816 C CA . GLY A 1 106 ? 14.545 -1.748 -22.255 1.00 60.91 106 GLY A CA 1
ATOM 817 C C . GLY A 1 106 ? 15.967 -1.721 -22.824 1.00 60.91 106 GLY A C 1
ATOM 818 O O . GLY A 1 106 ? 16.154 -1.812 -24.035 1.00 60.91 106 GLY A O 1
ATOM 819 N N . ARG A 1 107 ? 16.985 -1.68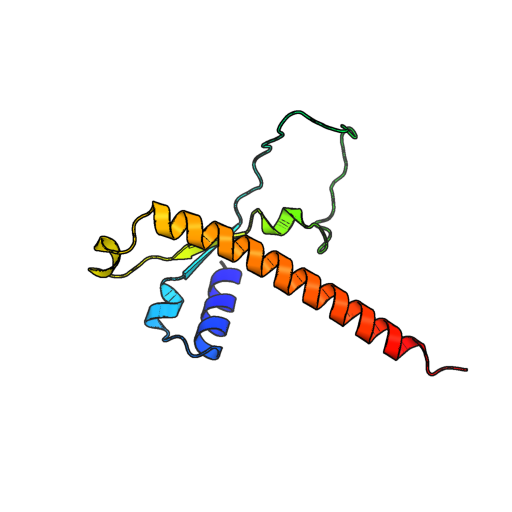7 -21.954 1.00 56.06 107 ARG A N 1
ATOM 820 C CA . ARG A 1 107 ? 18.396 -1.742 -22.361 1.00 56.06 107 ARG A CA 1
ATOM 821 C C . ARG A 1 107 ? 18.814 -3.114 -22.897 1.00 56.06 107 ARG A C 1
ATOM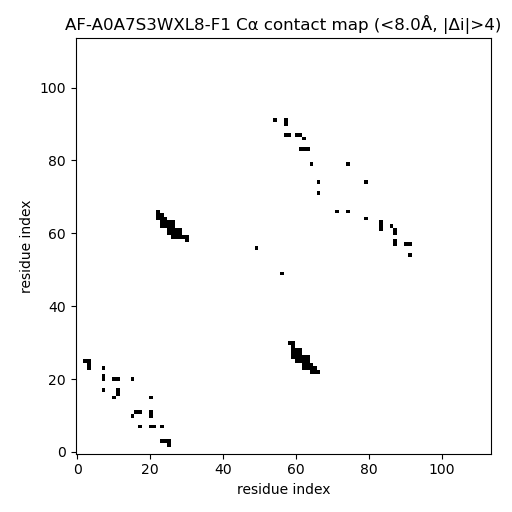 823 O O . ARG A 1 107 ? 19.638 -3.170 -23.803 1.00 56.06 107 ARG A O 1
ATOM 830 N N . ILE A 1 108 ? 18.255 -4.208 -22.374 1.00 57.06 108 ILE A N 1
ATOM 831 C CA . ILE A 1 108 ? 18.557 -5.571 -22.850 1.00 57.06 108 ILE A CA 1
ATOM 832 C C . ILE A 1 108 ? 17.894 -5.833 -24.214 1.00 57.06 108 ILE A C 1
ATOM 834 O O . ILE A 1 108 ? 18.491 -6.481 -25.069 1.00 57.06 108 ILE A O 1
ATOM 838 N N . GLY A 1 109 ? 16.704 -5.274 -24.462 1.00 54.28 109 GLY A N 1
ATOM 839 C CA . GLY A 1 109 ? 15.995 -5.420 -25.741 1.00 54.28 109 GLY A CA 1
ATOM 840 C C . GLY A 1 109 ? 16.617 -4.671 -26.930 1.00 54.28 109 GLY A C 1
ATOM 841 O O . GLY A 1 109 ? 16.304 -4.992 -28.070 1.00 54.28 109 GLY A O 1
ATOM 842 N N . SER A 1 110 ? 17.508 -3.702 -26.691 1.00 53.81 110 SER A N 1
ATOM 843 C CA . SER A 1 110 ? 18.114 -2.868 -27.744 1.00 53.81 110 SER A CA 1
ATOM 844 C C . SER A 1 110 ? 19.481 -3.369 -28.247 1.00 53.81 110 SER A C 1
ATOM 846 O O . SER A 1 110 ? 20.076 -2.721 -29.105 1.00 53.81 110 SER A O 1
ATOM 848 N N . GLY A 1 111 ? 20.007 -4.477 -27.706 1.00 53.97 111 GLY A N 1
ATOM 849 C CA . GLY A 1 111 ? 21.380 -4.945 -27.956 1.00 53.97 111 GLY A CA 1
ATOM 850 C C . GLY A 1 111 ? 21.563 -6.069 -28.986 1.00 53.97 111 GLY A C 1
ATOM 851 O O . GLY A 1 111 ? 22.702 -6.371 -29.317 1.00 53.97 111 GLY A O 1
ATOM 852 N N . ASN A 1 112 ? 20.495 -6.681 -29.509 1.00 51.38 112 ASN A N 1
ATOM 853 C CA . ASN A 1 112 ? 20.592 -7.747 -30.519 1.00 51.38 112 ASN A CA 1
ATOM 854 C C . ASN A 1 112 ? 20.099 -7.241 -31.877 1.00 51.38 112 ASN A C 1
ATOM 856 O O . ASN A 1 112 ? 18.949 -7.447 -32.256 1.00 51.38 112 ASN A O 1
ATOM 860 N N . GLY A 1 113 ? 20.977 -6.553 -32.596 1.00 52.78 113 GLY A N 1
ATOM 861 C CA . GLY A 1 113 ? 20.677 -6.038 -33.925 1.00 52.78 113 GLY A CA 1
ATOM 862 C C . GLY A 1 113 ? 21.883 -5.373 -34.568 1.00 52.78 113 GLY A C 1
ATOM 863 O O . GLY A 1 113 ? 21.812 -4.194 -34.897 1.00 52.78 113 GLY A O 1
ATOM 864 N N . SER A 1 114 ? 22.997 -6.094 -34.692 1.00 41.03 114 SER A N 1
ATOM 865 C CA . SER A 1 114 ? 24.097 -5.813 -35.629 1.00 41.03 114 SER A CA 1
ATOM 866 C C . SER A 1 114 ? 24.923 -7.076 -35.824 1.00 41.03 114 SER A C 1
ATOM 868 O O . SER A 1 114 ? 25.246 -7.707 -34.793 1.00 41.03 114 SER A O 1
#

Organism: NCBI:txid141414